Protein AF-A0A8S2ZKY9-F1 (afdb_monomer_lite)

InterPro domains:
  IPR003960 ATPase, AAA-type, conserved site [PS00674] (7-26)
  IPR027417 P-loop containing nucleoside triphosphate hydrolase [G3DSA:3.40.50.300] (5-35)
  IPR027417 P-loop containing nucleoside triphosphate hydrolase [SSF52540] (3-73)

Radius of gyration: 18.55 Å; chains: 1; bounding box: 47×15×45 Å

Sequence (74 aa):
IKDVPNLMIFCATNRLHMMDDAFLRRMSGKFFVGRPSSNARKSILSGIKPWHMPPNLLDGLTTATTNFSGAALR

Foldseek 3Di:
DVPDPPDDDDDDDPCPVPDDPVVVVPDPDDDDDAADDLVRLLVLLVPPDCPPDDPCVSVVCSVVQPRPHSVRSD

pLDDT: mean 88.01, std 8.69, range [56.69, 96.88]

Structure (mmCIF, N/CA/C/O backbone):
data_AF-A0A8S2ZKY9-F1
#
_entry.id   AF-A0A8S2ZKY9-F1
#
loop_
_atom_site.group_PDB
_atom_site.id
_atom_site.type_symbol
_atom_site.label_atom_id
_atom_site.label_alt_id
_atom_site.label_comp_id
_atom_site.label_asym_id
_atom_site.label_entity_id
_atom_site.label_seq_id
_atom_site.pdbx_PDB_ins_code
_atom_site.Cartn_x
_atom_site.Cartn_y
_atom_site.Cartn_z
_atom_site.occupancy
_atom_site.B_iso_or_equiv
_atom_site.auth_seq_id
_atom_site.auth_comp_id
_atom_site.auth_asym_id
_atom_site.auth_atom_id
_atom_site.pdbx_PDB_model_num
ATOM 1 N N . ILE A 1 1 ? -14.997 0.238 20.075 1.00 57.84 1 ILE A N 1
ATOM 2 C CA . ILE A 1 1 ? -13.516 0.138 19.972 1.00 57.84 1 ILE A CA 1
ATOM 3 C C . ILE A 1 1 ? -12.882 1.519 20.070 1.00 57.84 1 ILE A C 1
ATOM 5 O O . ILE A 1 1 ? -11.876 1.641 20.744 1.00 57.84 1 ILE A O 1
ATOM 9 N N . LYS A 1 2 ? -13.512 2.562 19.506 1.00 56.69 2 LYS A N 1
ATOM 10 C CA . LYS A 1 2 ? -13.154 3.975 19.727 1.00 56.69 2 LYS A CA 1
ATOM 11 C C . LYS A 1 2 ? -12.966 4.366 21.211 1.00 56.69 2 LYS A C 1
ATOM 13 O O . LYS A 1 2 ? -12.240 5.305 21.494 1.00 56.69 2 LYS A O 1
ATOM 18 N N . ASP A 1 3 ? -13.592 3.628 22.125 1.00 68.69 3 ASP A N 1
ATOM 19 C CA . ASP A 1 3 ? -13.737 3.997 23.538 1.00 68.69 3 ASP A CA 1
ATOM 20 C C . ASP A 1 3 ? -12.760 3.270 24.482 1.00 68.69 3 ASP A C 1
ATOM 22 O O . ASP A 1 3 ? -12.857 3.426 25.696 1.00 68.69 3 ASP A O 1
ATOM 26 N N . VAL A 1 4 ? -11.827 2.465 23.951 1.00 82.19 4 VAL A N 1
ATOM 27 C CA . VAL A 1 4 ? -10.776 1.828 24.763 1.00 82.19 4 VAL A CA 1
ATOM 28 C C . VAL A 1 4 ? -9.512 2.688 24.689 1.00 82.19 4 VAL A C 1
ATOM 30 O O . VAL A 1 4 ? -8.940 2.816 23.602 1.00 82.19 4 VAL A O 1
ATOM 33 N N . PRO A 1 5 ? -9.056 3.286 25.806 1.00 87.69 5 PRO A N 1
ATOM 34 C CA . PRO A 1 5 ? -7.858 4.114 25.798 1.00 87.69 5 PRO A CA 1
ATOM 35 C C . PRO A 1 5 ? -6.636 3.290 25.376 1.00 87.69 5 PRO A C 1
ATOM 37 O O . PRO A 1 5 ? -6.480 2.139 25.778 1.00 87.69 5 PRO A O 1
ATOM 40 N N . ASN A 1 6 ? -5.766 3.895 24.563 1.00 90.00 6 ASN A N 1
ATOM 41 C CA . ASN A 1 6 ? -4.510 3.315 24.069 1.00 90.00 6 ASN A CA 1
ATOM 42 C C . ASN A 1 6 ? -4.638 2.036 23.214 1.00 90.00 6 ASN A C 1
ATOM 44 O O . ASN A 1 6 ? -3.646 1.337 23.019 1.00 90.00 6 ASN A O 1
ATOM 48 N N . LEU A 1 7 ? -5.818 1.735 22.660 1.00 88.00 7 LEU A N 1
ATOM 49 C CA . LEU A 1 7 ? -5.999 0.626 21.719 1.00 88.00 7 LEU A CA 1
ATOM 50 C C . LEU A 1 7 ? -6.137 1.139 20.280 1.00 88.00 7 LEU A C 1
ATOM 52 O O . LEU A 1 7 ? -7.090 1.843 19.948 1.00 88.00 7 LEU A O 1
ATOM 56 N N . MET A 1 8 ? -5.220 0.727 19.403 1.00 89.44 8 MET A N 1
ATOM 57 C CA . MET A 1 8 ? -5.294 0.985 17.963 1.00 89.44 8 MET A CA 1
ATOM 58 C C . MET A 1 8 ? -5.444 -0.331 17.202 1.00 89.44 8 MET A C 1
ATOM 60 O O . MET A 1 8 ? -4.674 -1.266 17.409 1.00 89.44 8 MET A O 1
ATOM 64 N N . ILE A 1 9 ? -6.431 -0.395 16.308 1.00 90.12 9 ILE A N 1
ATOM 65 C CA . ILE A 1 9 ? -6.692 -1.571 15.475 1.00 90.12 9 ILE A CA 1
ATOM 66 C C . ILE A 1 9 ? -6.433 -1.221 14.014 1.00 90.12 9 ILE A C 1
ATOM 68 O O . ILE A 1 9 ? -7.035 -0.291 13.476 1.00 90.12 9 ILE A O 1
ATOM 72 N N . PHE A 1 10 ? -5.580 -2.017 13.369 1.00 92.94 10 PHE A N 1
ATOM 73 C CA . PHE A 1 10 ? -5.384 -1.995 11.925 1.00 92.94 10 PHE A CA 1
ATOM 74 C C . PHE A 1 10 ? -6.105 -3.168 11.277 1.00 92.94 10 PHE A C 1
ATOM 76 O O . PHE A 1 10 ? -5.946 -4.316 11.682 1.00 92.94 10 PHE A O 1
ATOM 83 N N . CYS A 1 11 ? -6.863 -2.865 10.229 1.00 92.94 11 CYS A N 1
ATOM 84 C CA . CYS A 1 11 ? -7.575 -3.849 9.428 1.00 92.94 11 CYS A CA 1
ATOM 85 C C . CYS A 1 11 ? -7.152 -3.691 7.968 1.00 92.94 11 CYS A C 1
ATOM 87 O O . CYS A 1 11 ? -7.034 -2.567 7.479 1.00 92.94 11 CYS A O 1
ATOM 89 N N . ALA A 1 12 ? -6.977 -4.805 7.261 1.00 95.31 12 ALA A N 1
ATOM 90 C CA . ALA A 1 12 ? -6.698 -4.823 5.830 1.00 95.31 12 ALA A CA 1
ATOM 91 C C . ALA A 1 12 ? -7.703 -5.744 5.130 1.00 95.31 12 ALA A C 1
ATOM 93 O O . ALA A 1 12 ? -7.919 -6.876 5.560 1.00 95.31 12 ALA A O 1
ATOM 94 N N . THR A 1 13 ? -8.335 -5.261 4.060 1.00 95.19 13 THR A N 1
ATOM 95 C CA . THR A 1 13 ? -9.291 -6.045 3.271 1.00 95.19 13 THR A CA 1
ATOM 96 C C . THR A 1 13 ? -9.219 -5.667 1.797 1.00 95.19 13 THR A C 1
ATOM 98 O O . THR A 1 13 ? -9.057 -4.499 1.455 1.00 95.19 13 THR A O 1
ATOM 101 N N . ASN A 1 14 ? -9.402 -6.660 0.926 1.00 95.50 14 ASN A N 1
ATOM 102 C CA . ASN A 1 14 ? -9.590 -6.458 -0.513 1.00 95.50 14 ASN A CA 1
ATOM 103 C C . ASN A 1 14 ? -11.079 -6.404 -0.908 1.00 95.50 14 ASN A C 1
ATOM 105 O O . ASN A 1 14 ? -11.400 -6.151 -2.065 1.00 95.50 14 ASN A O 1
ATOM 109 N N . ARG A 1 15 ? -12.001 -6.673 0.029 1.00 94.81 15 ARG A N 1
ATOM 110 C CA . ARG A 1 15 ? -13.453 -6.743 -0.213 1.00 94.81 15 ARG A CA 1
ATOM 111 C C . ARG A 1 15 ? -14.212 -5.921 0.824 1.00 94.81 15 ARG A C 1
ATOM 113 O O . ARG A 1 15 ? -14.941 -6.460 1.650 1.00 94.81 15 ARG A O 1
ATOM 120 N N . LEU A 1 16 ? -14.032 -4.600 0.780 1.00 94.44 16 LEU A N 1
ATOM 121 C CA . LEU A 1 16 ? -14.669 -3.678 1.729 1.00 94.44 16 LEU A CA 1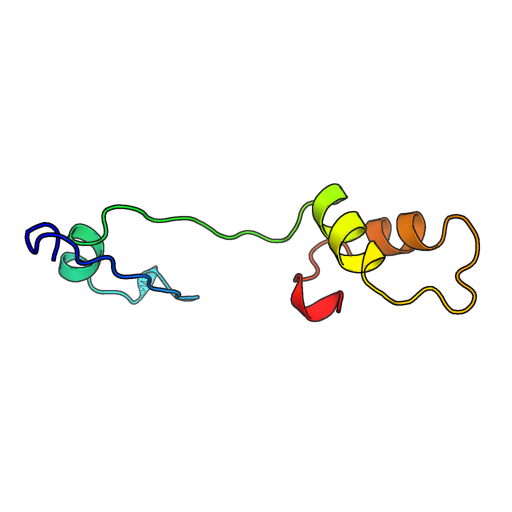
ATOM 122 C C . LEU A 1 16 ? -16.205 -3.799 1.735 1.0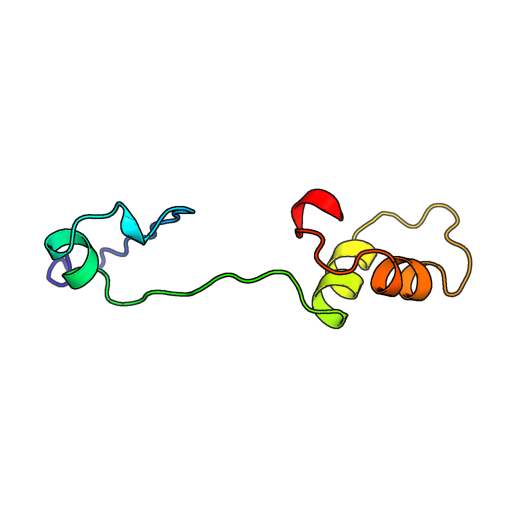0 94.44 16 LEU A C 1
ATOM 124 O O . LEU A 1 16 ? -16.815 -3.721 2.791 1.00 94.44 16 LEU A O 1
ATOM 128 N N . HIS A 1 17 ? -16.810 -4.051 0.572 1.00 94.44 17 HIS A N 1
ATOM 129 C CA . HIS A 1 17 ? -18.261 -4.178 0.392 1.00 94.44 17 HIS A CA 1
ATOM 130 C C . HIS A 1 17 ? -18.883 -5.412 1.066 1.00 94.44 17 HIS A C 1
ATOM 132 O O . HIS A 1 17 ? -20.097 -5.476 1.193 1.00 94.44 17 HIS A O 1
ATOM 138 N N . MET A 1 18 ? -18.075 -6.401 1.468 1.00 96.88 18 MET A N 1
ATOM 139 C CA . MET A 1 18 ? -18.555 -7.582 2.198 1.00 96.88 18 MET A CA 1
ATOM 140 C C . MET A 1 18 ? -18.498 -7.395 3.721 1.00 96.88 18 MET A C 1
ATOM 142 O O . MET A 1 18 ? -18.841 -8.316 4.458 1.00 96.88 18 MET A O 1
ATOM 146 N N . MET A 1 19 ? -17.999 -6.255 4.206 1.00 95.44 19 MET A N 1
ATOM 147 C CA . MET A 1 19 ? -17.890 -5.994 5.639 1.00 95.44 19 MET A CA 1
ATOM 148 C C . MET A 1 19 ? -19.194 -5.439 6.202 1.00 95.44 19 MET A C 1
ATOM 150 O O . MET A 1 19 ? -19.880 -4.661 5.550 1.00 95.44 19 MET A O 1
ATOM 154 N N . ASP A 1 20 ? -19.485 -5.800 7.448 1.00 95.94 20 ASP A N 1
ATOM 155 C CA . ASP A 1 20 ? -20.643 -5.299 8.180 1.00 95.94 20 ASP A CA 1
ATOM 156 C C . ASP A 1 20 ? -20.568 -3.780 8.434 1.00 95.94 20 ASP A C 1
ATOM 158 O O . ASP A 1 20 ? -19.534 -3.237 8.844 1.00 95.94 20 ASP A O 1
ATOM 162 N N . ASP A 1 21 ? -21.693 -3.089 8.256 1.00 94.38 21 ASP A N 1
ATOM 163 C CA . ASP A 1 21 ? -21.778 -1.638 8.426 1.00 94.38 21 ASP A CA 1
ATOM 164 C C . ASP A 1 21 ? -21.534 -1.196 9.875 1.00 94.38 21 ASP A C 1
ATOM 166 O O . ASP A 1 21 ? -20.918 -0.151 10.112 1.00 94.38 21 ASP A O 1
ATOM 170 N N . ALA A 1 22 ? -21.980 -1.970 10.870 1.00 93.38 22 ALA A N 1
ATOM 171 C CA . ALA A 1 22 ? -21.761 -1.639 12.277 1.00 93.38 22 ALA A CA 1
ATOM 172 C C . ALA A 1 22 ? -20.287 -1.804 12.677 1.00 93.38 22 ALA A C 1
ATOM 174 O O . ALA A 1 22 ? -19.795 -1.069 13.545 1.00 93.38 22 ALA A O 1
ATOM 175 N N . PHE A 1 23 ? -19.558 -2.717 12.037 1.00 91.75 23 PHE A N 1
ATOM 176 C CA . PHE A 1 23 ? -18.101 -2.780 12.122 1.00 91.75 23 PHE A CA 1
ATOM 177 C C . PHE A 1 23 ? -17.455 -1.556 11.456 1.00 91.75 23 PHE A C 1
ATOM 179 O O . PHE A 1 23 ? -16.657 -0.854 12.084 1.00 91.75 23 PHE A O 1
ATOM 186 N N . LEU A 1 24 ? -17.846 -1.234 10.220 1.00 92.06 24 LEU A N 1
ATOM 187 C CA . LEU A 1 24 ? -17.278 -0.119 9.455 1.00 92.06 24 LEU A CA 1
ATOM 188 C C . LEU A 1 24 ? -17.504 1.255 10.100 1.00 92.06 24 LEU A C 1
ATOM 190 O O . LEU A 1 24 ? -16.691 2.154 9.882 1.00 92.06 24 LEU A O 1
ATOM 194 N N . ARG A 1 25 ? -18.575 1.442 10.880 1.00 90.88 25 ARG A N 1
ATOM 195 C CA . ARG A 1 25 ? -18.826 2.666 11.671 1.00 90.88 25 ARG A CA 1
ATOM 196 C C . ARG A 1 25 ? -17.852 2.839 12.839 1.00 90.88 25 ARG A C 1
ATOM 198 O O . ARG A 1 25 ? -17.644 3.961 13.290 1.00 90.88 25 ARG A O 1
ATOM 205 N N . ARG A 1 26 ? -17.260 1.749 13.342 1.00 90.88 26 ARG A N 1
ATOM 206 C CA . ARG A 1 26 ? -16.286 1.780 14.449 1.00 90.88 26 ARG A CA 1
ATOM 207 C C . ARG A 1 26 ? -14.862 2.074 13.983 1.00 90.88 26 ARG A C 1
ATOM 209 O O . ARG A 1 26 ? -14.037 2.450 14.813 1.00 90.88 26 ARG A O 1
ATOM 216 N N . MET A 1 27 ? -14.580 1.915 12.692 1.00 90.38 27 MET A N 1
ATOM 217 C CA . MET A 1 27 ? -13.290 2.256 12.097 1.00 90.38 27 MET A CA 1
ATOM 218 C C . MET A 1 27 ? -13.219 3.766 11.856 1.00 90.38 27 MET A C 1
ATOM 220 O O . MET A 1 27 ? -13.969 4.306 11.045 1.00 90.38 27 MET A O 1
ATOM 224 N N . SER A 1 28 ? -12.312 4.443 12.558 1.00 85.81 28 SER A N 1
ATOM 225 C CA . SER A 1 28 ? -12.125 5.898 12.477 1.00 85.81 28 SER A CA 1
ATOM 226 C C . SER A 1 28 ? -11.500 6.360 11.157 1.00 85.81 28 SER A C 1
ATOM 228 O O . SER A 1 28 ? -11.782 7.469 10.713 1.00 85.81 28 SER A O 1
ATOM 230 N N . GLY A 1 29 ? -10.681 5.518 10.519 1.00 87.50 29 GLY A N 1
ATOM 231 C CA . GLY A 1 29 ? -10.022 5.805 9.246 1.00 87.50 29 GLY A CA 1
ATOM 232 C C . GLY A 1 29 ? -10.215 4.676 8.239 1.00 87.50 29 GLY A C 1
ATOM 233 O O . GLY A 1 29 ? -10.032 3.502 8.564 1.00 87.50 29 GLY A O 1
ATOM 234 N N . LYS A 1 30 ? -10.583 5.035 7.007 1.00 92.00 30 LYS A N 1
ATOM 235 C CA . LYS A 1 30 ? -10.688 4.117 5.866 1.00 92.00 30 LYS A CA 1
ATOM 236 C C . LYS A 1 30 ? -9.824 4.677 4.748 1.00 92.00 30 LYS A C 1
ATOM 238 O O . LYS A 1 30 ? -10.116 5.747 4.224 1.00 92.00 30 LYS A O 1
ATOM 243 N N . PHE A 1 31 ? -8.762 3.961 4.404 1.00 94.31 31 PHE A N 1
ATOM 244 C CA . PHE A 1 31 ? -7.806 4.392 3.391 1.00 94.31 31 PHE A CA 1
ATOM 245 C C . PHE A 1 31 ? -7.910 3.478 2.178 1.00 94.31 31 PHE A C 1
ATOM 247 O O . PHE A 1 31 ? -7.793 2.259 2.299 1.00 94.31 31 PHE A O 1
ATOM 254 N N . PHE A 1 32 ? -8.140 4.069 1.007 1.00 94.38 32 PHE A N 1
ATOM 255 C CA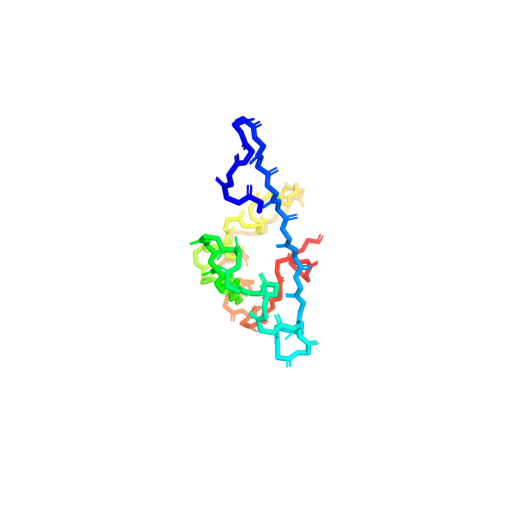 . PHE A 1 32 ? -8.090 3.329 -0.244 1.00 94.38 32 PHE A CA 1
ATOM 256 C C . PHE A 1 32 ? -6.637 3.200 -0.702 1.00 94.38 32 PHE A C 1
ATOM 258 O O . PHE A 1 32 ? -5.956 4.200 -0.925 1.00 94.38 32 PHE A O 1
ATOM 265 N N . VAL A 1 33 ? -6.171 1.962 -0.856 1.00 93.19 33 VAL A N 1
ATOM 266 C CA . VAL A 1 33 ? -4.824 1.669 -1.353 1.00 93.19 33 VAL A CA 1
ATOM 267 C C . VAL A 1 33 ? -4.923 1.290 -2.828 1.00 93.19 33 VAL A C 1
ATOM 269 O O . VAL A 1 33 ? -5.323 0.181 -3.178 1.00 93.19 33 VAL A O 1
ATOM 272 N N . GLY A 1 34 ? -4.588 2.248 -3.693 1.00 92.31 34 GLY A N 1
ATOM 273 C CA . GLY A 1 34 ? -4.566 2.067 -5.143 1.00 92.31 34 GLY A CA 1
ATOM 274 C C . GLY A 1 34 ? -3.275 1.426 -5.665 1.00 92.31 34 GLY A C 1
ATOM 275 O O . GLY A 1 34 ? -2.352 1.100 -4.918 1.00 92.31 34 GLY A O 1
ATOM 276 N N . ARG A 1 35 ? -3.194 1.268 -6.991 1.00 94.00 35 ARG A N 1
ATOM 277 C CA . ARG A 1 35 ? -1.955 0.856 -7.670 1.00 94.00 35 ARG A CA 1
ATOM 278 C C . ARG A 1 35 ? -0.882 1.949 -7.535 1.00 94.00 35 ARG A C 1
ATOM 280 O O . ARG A 1 35 ? -1.226 3.131 -7.501 1.00 94.00 35 ARG A O 1
ATOM 287 N N . PRO A 1 36 ? 0.411 1.583 -7.483 1.00 94.19 36 PRO A N 1
ATOM 288 C CA . PRO A 1 36 ? 1.492 2.555 -7.371 1.00 94.19 36 PRO A CA 1
ATOM 289 C C . PRO A 1 36 ? 1.554 3.483 -8.593 1.00 94.19 36 PRO A C 1
ATOM 291 O O . PRO A 1 36 ? 1.446 3.040 -9.743 1.00 94.19 36 PRO A O 1
ATOM 294 N N . SER A 1 37 ? 1.782 4.773 -8.336 1.00 93.44 37 SER A N 1
ATOM 295 C CA . SER A 1 37 ? 2.063 5.783 -9.363 1.00 93.44 37 SER A CA 1
ATOM 296 C C . SER A 1 37 ? 3.402 5.518 -10.060 1.00 93.44 37 SER A C 1
ATOM 298 O O . SER A 1 37 ? 4.213 4.735 -9.572 1.00 93.44 37 SER A O 1
ATOM 300 N N . SER A 1 38 ? 3.666 6.194 -11.183 1.00 92.75 38 SER A N 1
ATOM 301 C CA . SER A 1 38 ? 4.942 6.068 -11.912 1.00 92.75 38 SER A CA 1
ATOM 302 C C . SER A 1 38 ? 6.158 6.275 -10.994 1.00 92.75 38 SER A C 1
ATOM 304 O O . SER A 1 38 ? 7.037 5.420 -10.909 1.00 92.75 38 SER A O 1
ATOM 306 N N . ASN A 1 39 ? 6.140 7.345 -10.193 1.00 92.69 39 ASN A N 1
ATOM 307 C CA . ASN A 1 39 ? 7.222 7.660 -9.256 1.00 92.69 39 ASN A CA 1
ATOM 308 C C . ASN A 1 39 ? 7.363 6.598 -8.154 1.00 92.69 39 ASN A C 1
ATOM 310 O O . ASN A 1 39 ? 8.478 6.207 -7.810 1.00 92.69 39 ASN A O 1
ATOM 314 N N . ALA A 1 40 ? 6.242 6.087 -7.633 1.00 92.19 40 ALA A N 1
ATOM 315 C CA . ALA A 1 40 ? 6.261 5.014 -6.642 1.00 92.19 40 ALA A CA 1
ATOM 316 C C . ALA A 1 40 ? 6.813 3.704 -7.230 1.00 92.19 40 ALA A C 1
ATOM 318 O O . ALA A 1 40 ? 7.595 3.025 -6.571 1.00 92.19 40 ALA A O 1
ATOM 319 N N . ARG A 1 41 ? 6.475 3.368 -8.484 1.00 93.31 41 ARG A N 1
ATOM 320 C CA . ARG A 1 41 ? 7.033 2.195 -9.180 1.00 93.31 41 ARG A CA 1
ATOM 321 C C . ARG A 1 41 ? 8.537 2.328 -9.390 1.00 93.31 41 ARG A C 1
ATOM 323 O O . ARG A 1 41 ? 9.259 1.388 -9.079 1.00 93.31 41 ARG A O 1
ATOM 330 N N . LYS A 1 42 ? 9.015 3.498 -9.824 1.00 91.38 42 LYS A N 1
ATOM 331 C CA . LYS A 1 42 ? 10.454 3.779 -9.952 1.00 91.38 42 LYS A CA 1
ATOM 332 C C . LYS A 1 42 ? 11.184 3.599 -8.617 1.00 91.38 42 LYS A C 1
ATOM 334 O O . LYS A 1 42 ? 12.247 2.987 -8.579 1.00 91.38 42 LYS A O 1
ATOM 339 N N . SER A 1 43 ? 10.586 4.067 -7.518 1.00 91.56 43 SER A N 1
ATOM 340 C CA . SER A 1 43 ? 11.129 3.874 -6.168 1.00 91.56 43 SER A CA 1
ATOM 341 C C . SER A 1 43 ? 11.183 2.395 -5.763 1.00 91.56 43 SER A C 1
ATOM 343 O O . SER A 1 43 ? 12.217 1.946 -5.277 1.00 91.56 43 SER A O 1
ATOM 345 N N . ILE A 1 44 ? 10.134 1.611 -6.031 1.00 90.62 44 ILE A N 1
ATOM 346 C CA . ILE A 1 44 ? 10.121 0.164 -5.750 1.00 90.62 44 ILE A CA 1
ATOM 347 C C . ILE A 1 44 ? 11.213 -0.558 -6.555 1.00 90.62 44 ILE A C 1
ATOM 349 O O . ILE A 1 44 ? 12.000 -1.313 -5.985 1.00 90.62 44 ILE A O 1
ATOM 353 N N . LEU A 1 45 ? 11.306 -0.279 -7.858 1.00 88.56 45 LEU A N 1
ATOM 354 C CA . LEU A 1 45 ? 12.282 -0.898 -8.760 1.00 88.56 45 LEU A CA 1
ATOM 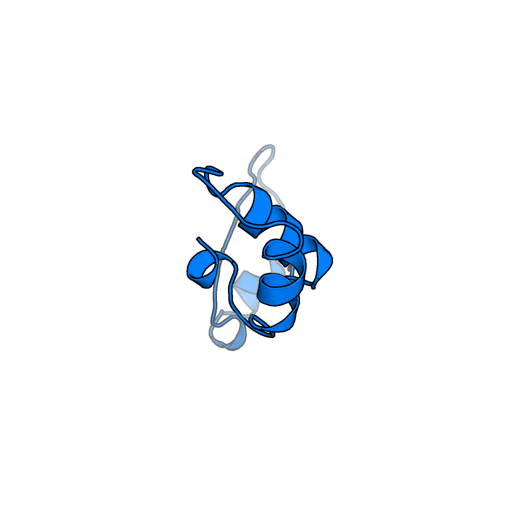355 C C . LEU A 1 45 ? 13.731 -0.520 -8.413 1.00 88.56 45 LEU A C 1
ATOM 357 O O . LEU A 1 45 ? 14.638 -1.325 -8.609 1.00 88.56 45 LEU A O 1
ATOM 361 N N . SER A 1 46 ? 13.963 0.669 -7.846 1.00 86.75 46 SER A N 1
ATOM 362 C CA . SER A 1 46 ? 15.302 1.089 -7.402 1.00 86.75 46 SER A CA 1
ATOM 363 C C . SER A 1 46 ? 15.865 0.262 -6.238 1.00 86.75 46 SER A C 1
ATOM 365 O O . SER A 1 46 ? 17.072 0.274 -6.013 1.00 86.75 46 SER A O 1
ATOM 367 N N . GLY A 1 47 ? 15.019 -0.484 -5.517 1.00 82.56 47 GLY A N 1
ATOM 368 C CA . GLY A 1 47 ? 15.447 -1.398 -4.454 1.00 82.56 47 GLY A CA 1
ATOM 369 C C . GLY A 1 47 ? 16.035 -2.725 -4.954 1.00 82.56 47 GLY A C 1
ATOM 370 O O . GLY A 1 47 ? 16.578 -3.489 -4.153 1.00 82.56 47 GLY A O 1
ATOM 371 N N . ILE A 1 48 ? 15.934 -3.020 -6.255 1.00 79.38 48 ILE A N 1
ATOM 372 C CA . ILE A 1 48 ? 16.504 -4.225 -6.868 1.00 79.38 48 ILE A CA 1
ATOM 373 C C . ILE A 1 48 ? 18.024 -4.040 -6.988 1.00 79.38 48 ILE A C 1
ATOM 375 O O . ILE A 1 48 ? 18.496 -3.042 -7.532 1.00 79.38 48 ILE A O 1
ATOM 379 N N . LYS A 1 49 ? 18.810 -4.995 -6.465 1.00 72.12 49 LYS A N 1
ATOM 380 C CA . LYS A 1 49 ? 20.281 -4.895 -6.444 1.00 72.12 49 LYS A CA 1
ATOM 381 C C . LYS A 1 49 ? 20.839 -4.734 -7.871 1.00 72.12 49 LYS A C 1
ATOM 383 O O . LYS A 1 49 ? 20.582 -5.596 -8.712 1.00 72.12 49 LYS A O 1
ATOM 388 N N . PRO A 1 50 ? 21.645 -3.694 -8.141 1.00 66.00 50 PRO A N 1
ATOM 389 C CA . PRO A 1 50 ? 22.073 -3.330 -9.485 1.00 66.00 50 PRO A CA 1
ATOM 390 C C . PRO A 1 50 ? 23.320 -4.121 -9.894 1.00 66.00 50 PRO A C 1
ATOM 392 O O . PRO A 1 50 ? 24.409 -3.566 -10.006 1.00 66.00 50 PRO A O 1
ATOM 395 N N . TRP A 1 51 ? 23.199 -5.427 -10.116 1.00 63.78 51 TRP A N 1
ATOM 396 C CA . TRP A 1 51 ? 24.257 -6.139 -10.836 1.00 63.78 51 TRP A CA 1
ATOM 397 C C . TRP A 1 51 ? 24.048 -5.890 -12.336 1.00 63.78 51 TRP A C 1
ATOM 399 O O . TRP A 1 51 ? 23.176 -6.494 -12.948 1.00 63.78 51 TRP A O 1
ATOM 409 N N . HIS A 1 52 ? 24.815 -4.948 -12.902 1.00 68.44 52 HIS A N 1
ATOM 410 C CA . HIS A 1 52 ? 24.824 -4.592 -14.332 1.00 68.44 52 HIS A CA 1
ATOM 411 C C . HIS A 1 52 ? 23.477 -4.135 -14.938 1.00 68.44 52 HIS A C 1
ATOM 413 O O . HIS A 1 52 ? 23.071 -4.612 -15.996 1.00 68.44 52 HIS A O 1
ATOM 419 N N . MET A 1 53 ? 22.789 -3.156 -14.335 1.00 78.00 53 MET A N 1
ATOM 420 C CA . MET A 1 53 ? 21.674 -2.509 -15.045 1.00 78.00 53 MET A CA 1
ATOM 421 C C . MET A 1 53 ? 22.186 -1.508 -16.098 1.00 78.00 53 MET A C 1
ATOM 423 O O . MET A 1 53 ? 22.953 -0.610 -15.744 1.00 78.00 53 MET A O 1
ATOM 427 N N . PRO A 1 54 ? 21.755 -1.613 -17.371 1.00 83.19 54 PRO A N 1
ATOM 428 C CA . PRO A 1 54 ? 22.055 -0.607 -18.378 1.00 83.19 54 PRO A CA 1
ATOM 429 C C . PRO A 1 54 ? 21.437 0.756 -18.013 1.00 83.19 54 PRO A C 1
ATOM 431 O O . PRO A 1 54 ? 20.395 0.812 -17.345 1.00 83.19 54 PRO A O 1
ATOM 434 N N . PRO A 1 55 ? 22.055 1.867 -18.457 1.00 78.69 55 PRO A N 1
ATOM 435 C CA . PRO A 1 55 ? 21.514 3.202 -18.228 1.00 78.69 55 PRO A CA 1
ATOM 436 C C . PRO A 1 55 ? 20.098 3.310 -18.818 1.00 78.69 55 PRO A C 1
ATOM 438 O O . PRO A 1 55 ? 19.815 2.757 -19.877 1.00 78.69 55 PRO A O 1
ATOM 441 N N . ASN A 1 56 ? 19.201 4.012 -18.120 1.00 84.69 56 ASN A N 1
ATOM 442 C CA . ASN A 1 56 ? 17.787 4.226 -18.482 1.00 84.69 56 ASN A CA 1
ATOM 443 C C . ASN A 1 56 ? 16.860 2.994 -18.438 1.00 84.69 56 ASN A C 1
ATOM 445 O O . ASN A 1 56 ? 15.666 3.129 -18.716 1.00 84.69 56 ASN A O 1
ATOM 449 N N . LEU A 1 57 ? 17.338 1.810 -18.029 1.00 86.62 57 LEU A N 1
ATOM 450 C CA . LEU A 1 57 ? 16.480 0.621 -17.917 1.00 86.62 57 LEU A CA 1
ATOM 451 C C . LEU A 1 57 ? 15.298 0.841 -16.964 1.00 86.62 57 LEU A C 1
ATOM 453 O O . LEU A 1 57 ? 14.174 0.454 -17.268 1.00 86.62 57 LEU A O 1
ATOM 457 N N . LEU A 1 58 ? 15.534 1.500 -15.826 1.00 86.81 58 LEU A N 1
ATOM 458 C CA . LEU A 1 58 ? 14.497 1.759 -14.824 1.00 86.81 58 LEU A CA 1
ATOM 459 C C . LEU A 1 58 ? 13.354 2.627 -15.357 1.00 86.81 58 LEU A C 1
ATOM 461 O O . LEU A 1 58 ? 12.197 2.395 -15.004 1.00 86.81 58 LEU A O 1
ATOM 465 N N . ASP A 1 59 ? 13.651 3.598 -16.218 1.00 89.19 59 ASP A N 1
ATOM 466 C CA . ASP A 1 59 ? 12.629 4.459 -16.819 1.00 89.19 59 ASP A CA 1
ATOM 467 C C . ASP A 1 59 ? 11.805 3.685 -17.859 1.00 89.19 59 ASP A C 1
ATOM 469 O O . ASP A 1 59 ? 10.572 3.782 -17.880 1.00 89.19 59 ASP A O 1
ATOM 473 N N . GLY A 1 60 ? 12.463 2.816 -18.636 1.00 88.94 60 GLY A N 1
ATOM 474 C CA . GLY A 1 60 ? 11.795 1.866 -19.527 1.00 88.94 60 GLY A CA 1
ATOM 475 C C . GLY A 1 60 ? 10.875 0.904 -18.768 1.00 88.94 60 GLY A C 1
ATOM 476 O O . GLY A 1 60 ? 9.702 0.767 -19.111 1.00 88.94 60 GLY A O 1
ATOM 477 N N . LEU A 1 61 ? 11.359 0.306 -17.676 1.00 89.44 61 LEU A N 1
ATOM 478 C CA . LEU A 1 61 ? 10.574 -0.603 -16.833 1.00 89.44 61 LEU A CA 1
ATOM 479 C C . LEU A 1 61 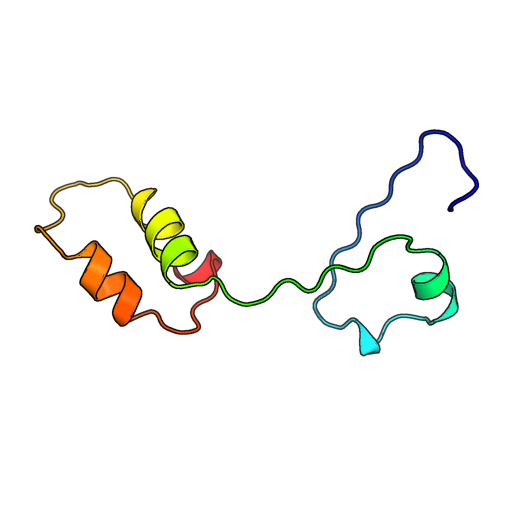? 9.400 0.104 -16.150 1.00 89.44 61 LEU A C 1
ATOM 481 O O . LEU A 1 61 ? 8.300 -0.443 -16.081 1.00 89.44 61 LEU A O 1
ATOM 485 N N . THR A 1 62 ? 9.593 1.335 -15.679 1.00 90.75 62 THR A N 1
ATOM 486 C CA . THR A 1 62 ? 8.524 2.132 -15.054 1.00 90.75 62 THR A CA 1
ATOM 487 C C . THR A 1 62 ? 7.384 2.423 -16.037 1.00 90.75 62 THR A C 1
ATOM 489 O O . THR A 1 62 ? 6.207 2.425 -15.645 1.00 90.75 62 THR A O 1
ATOM 492 N N . THR A 1 63 ? 7.738 2.629 -17.310 1.00 91.88 63 THR A N 1
ATOM 493 C CA . THR A 1 63 ? 6.801 2.848 -18.419 1.00 91.88 63 THR A CA 1
ATOM 494 C C . THR A 1 63 ? 6.121 1.547 -18.849 1.00 91.88 63 THR A C 1
ATOM 496 O O . THR A 1 63 ? 4.917 1.541 -19.073 1.00 91.88 63 THR A O 1
ATOM 499 N N . ALA A 1 64 ? 6.851 0.430 -18.903 1.00 91.94 64 ALA A N 1
ATOM 500 C CA . ALA A 1 64 ? 6.307 -0.868 -19.306 1.00 91.94 64 ALA A CA 1
ATOM 501 C C . ALA A 1 64 ? 5.369 -1.495 -18.253 1.00 91.94 64 ALA A C 1
ATOM 503 O O . ALA A 1 64 ? 4.416 -2.188 -18.594 1.00 91.94 64 ALA A O 1
ATOM 504 N N . THR A 1 65 ? 5.607 -1.243 -16.964 1.00 92.44 65 THR A N 1
ATOM 505 C CA . THR A 1 65 ? 4.884 -1.880 -15.844 1.00 92.44 65 THR A CA 1
ATOM 506 C C . THR A 1 65 ? 3.658 -1.088 -15.373 1.00 92.44 65 THR A C 1
ATOM 508 O O . THR A 1 65 ? 3.318 -1.046 -14.184 1.00 92.44 65 THR A O 1
ATOM 511 N N . THR A 1 66 ? 2.956 -0.426 -16.295 1.00 91.44 66 THR A N 1
ATOM 512 C CA . THR A 1 66 ? 1.703 0.275 -15.973 1.00 91.44 66 THR A CA 1
ATOM 513 C C . THR A 1 66 ? 0.687 -0.681 -15.344 1.00 91.44 66 THR A C 1
ATOM 515 O O . THR A 1 66 ? 0.490 -1.789 -15.832 1.00 91.44 66 THR A O 1
ATOM 518 N N . ASN A 1 67 ? 0.022 -0.246 -14.268 1.00 91.56 67 ASN A N 1
ATOM 519 C CA . ASN A 1 67 ? -0.978 -1.006 -13.494 1.00 91.56 67 ASN A CA 1
ATOM 520 C C . ASN A 1 67 ? -0.465 -2.218 -12.695 1.00 91.56 67 ASN A C 1
ATOM 522 O O . ASN A 1 67 ? -1.257 -2.907 -12.038 1.00 91.56 67 ASN A O 1
ATOM 526 N N . PHE A 1 68 ? 0.844 -2.462 -12.660 1.00 93.44 68 PHE A N 1
ATOM 527 C CA . PHE A 1 68 ? 1.398 -3.542 -11.846 1.00 93.44 68 PHE A CA 1
ATOM 528 C C . PHE A 1 68 ? 1.220 -3.228 -10.355 1.00 93.44 68 PHE A C 1
ATOM 530 O O . PHE A 1 68 ? 1.212 -2.069 -9.935 1.00 93.44 68 PHE A O 1
ATOM 537 N N . SER A 1 69 ? 0.992 -4.263 -9.542 1.00 93.50 69 SER A N 1
ATOM 538 C CA . SER A 1 69 ? 0.997 -4.108 -8.083 1.00 93.50 69 SER A CA 1
ATOM 539 C C . SER A 1 69 ? 2.437 -3.952 -7.606 1.00 93.50 69 SER A C 1
ATOM 541 O O . SER A 1 69 ? 3.362 -4.395 -8.278 1.00 93.50 69 SER A O 1
ATOM 543 N N . GLY A 1 70 ? 2.637 -3.389 -6.413 1.00 90.00 70 GLY A N 1
ATOM 544 C CA . GLY A 1 70 ? 3.976 -3.346 -5.818 1.00 90.00 70 GLY A CA 1
ATOM 545 C C . GLY A 1 70 ? 4.605 -4.737 -5.667 1.00 90.00 70 GLY A C 1
ATOM 546 O O . GLY A 1 70 ? 5.801 -4.885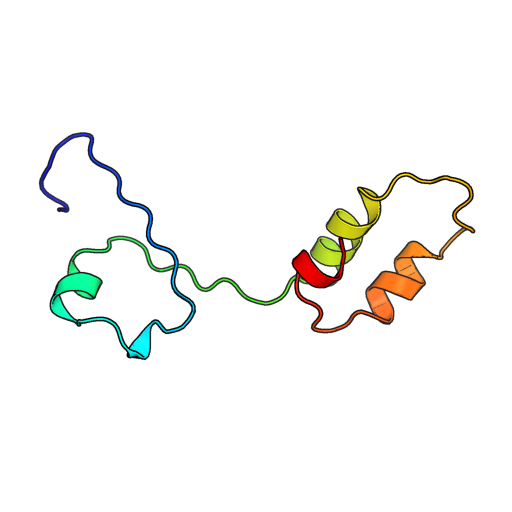 -5.870 1.00 90.00 70 GLY A O 1
ATOM 547 N N . ALA A 1 71 ? 3.792 -5.764 -5.397 1.00 89.69 71 ALA A N 1
ATOM 548 C CA . ALA A 1 71 ? 4.249 -7.151 -5.313 1.00 89.69 71 ALA A CA 1
ATOM 549 C C . ALA A 1 71 ? 4.714 -7.725 -6.661 1.00 89.69 71 ALA A C 1
ATOM 551 O O . ALA A 1 71 ? 5.602 -8.559 -6.671 1.00 89.69 71 ALA A O 1
ATOM 552 N N . ALA A 1 72 ? 4.142 -7.282 -7.784 1.00 90.75 72 ALA A N 1
ATOM 553 C CA . ALA A 1 72 ? 4.564 -7.725 -9.115 1.00 90.75 72 ALA A CA 1
ATOM 554 C C . ALA A 1 72 ? 5.856 -7.040 -9.601 1.00 90.75 72 ALA A C 1
ATOM 556 O O . ALA A 1 72 ? 6.423 -7.455 -10.604 1.00 90.75 72 ALA A O 1
ATOM 557 N N . LEU A 1 73 ? 6.286 -5.965 -8.932 1.00 87.25 73 LEU A N 1
ATOM 558 C CA . LEU A 1 73 ? 7.506 -5.216 -9.257 1.00 87.25 73 LEU A CA 1
ATOM 559 C C . LEU A 1 73 ? 8.731 -5.688 -8.465 1.00 87.25 73 LEU A C 1
ATOM 561 O O . LEU A 1 73 ? 9.822 -5.174 -8.698 1.00 87.25 73 LEU A O 1
ATOM 565 N N . ARG A 1 74 ? 8.542 -6.587 -7.498 1.00 80.81 74 ARG A N 1
ATOM 566 C CA . ARG A 1 74 ? 9.582 -7.104 -6.611 1.00 80.81 74 ARG A CA 1
ATOM 567 C C . ARG A 1 74 ? 9.894 -8.548 -6.965 1.00 80.81 74 ARG A C 1
ATOM 569 O O . ARG A 1 74 ? 11.088 -8.896 -6.861 1.00 80.81 74 ARG A O 1
#

Organism: NCBI:txid392030

Secondary structure (DSSP, 8-state):
-TTSTT-------S-GGGS-HHHHTT-S------PPPHHHHHHHHHTS--SSPPTTHHHHHHHHTTT--GGGG-